Protein AF-A0A2A6RG92-F1 (afdb_monomer_lite)

Secondary structure (DSSP, 8-state):
-GGGGGGGHHHHHHHHHHHHHHHHHHHT-TT-HHHHHHHHHHHHHHHTS---HHHHHHHHHHS-HHHHHHHHHHTT-

Structure (mmCIF, N/CA/C/O backbone):
data_AF-A0A2A6RG92-F1
#
_entry.id   AF-A0A2A6RG92-F1
#
loop_
_atom_site.group_PDB
_atom_site.id
_atom_site.type_symbol
_atom_site.label_atom_id
_atom_site.label_alt_id
_atom_site.label_comp_id
_atom_site.label_asym_id
_atom_site.label_entity_id
_atom_site.label_seq_id
_atom_site.pdbx_PDB_ins_code
_atom_site.Cartn_x
_atom_site.Cartn_y
_atom_site.Cartn_z
_atom_site.occupancy
_atom_site.B_iso_or_equiv
_atom_site.auth_seq_id
_atom_site.auth_comp_id
_atom_site.auth_asym_id
_atom_site.auth_atom_id
_atom_site.pdbx_PDB_model_num
ATOM 1 N N . MET A 1 1 ? 2.021 -8.568 -18.017 1.00 61.91 1 MET A N 1
ATOM 2 C CA . MET A 1 1 ? 1.584 -7.339 -17.314 1.00 61.91 1 MET A CA 1
ATOM 3 C C . MET A 1 1 ? 2.688 -6.286 -17.241 1.00 61.91 1 MET A C 1
ATOM 5 O O . MET A 1 1 ? 2.376 -5.139 -17.479 1.00 61.91 1 MET A O 1
ATOM 9 N N . SER A 1 2 ? 3.960 -6.625 -16.995 1.00 73.38 2 SER A N 1
ATOM 10 C CA . SER A 1 2 ? 5.076 -5.652 -17.043 1.00 73.38 2 SER A CA 1
ATOM 11 C C . SER A 1 2 ? 5.353 -5.090 -18.445 1.00 73.38 2 SER A C 1
ATOM 13 O O . SER A 1 2 ? 5.660 -3.916 -18.595 1.00 73.38 2 SER A O 1
ATOM 15 N N . HIS A 1 3 ? 5.179 -5.903 -19.490 1.00 77.00 3 HIS A N 1
ATOM 16 C CA . HIS A 1 3 ? 5.517 -5.534 -20.871 1.00 77.00 3 HIS A CA 1
ATOM 17 C C . HIS A 1 3 ? 4.733 -4.325 -21.417 1.00 77.00 3 HIS A C 1
ATOM 19 O O . HIS A 1 3 ? 5.204 -3.660 -22.332 1.00 77.00 3 HIS A O 1
ATOM 25 N N . SER A 1 4 ? 3.561 -4.002 -20.853 1.00 88.75 4 SER A N 1
ATOM 26 C CA . SER A 1 4 ? 2.790 -2.809 -21.235 1.00 88.75 4 SER A CA 1
ATOM 27 C C . SER A 1 4 ? 3.410 -1.496 -20.747 1.00 88.75 4 SER A C 1
ATOM 29 O O . SER A 1 4 ? 2.988 -0.437 -21.197 1.00 88.75 4 SER A O 1
ATOM 31 N N . TYR A 1 5 ? 4.403 -1.549 -19.853 1.00 85.69 5 TYR A N 1
ATOM 32 C CA . TYR A 1 5 ? 5.122 -0.376 -19.345 1.00 85.69 5 TYR A CA 1
ATOM 33 C C . TYR A 1 5 ? 6.332 0.018 -20.213 1.00 85.69 5 TYR A C 1
ATOM 35 O O . TYR A 1 5 ? 7.059 0.944 -19.856 1.00 85.69 5 TYR A O 1
ATOM 43 N N . GLY A 1 6 ? 6.549 -0.650 -21.354 1.00 92.75 6 GLY A N 1
ATOM 44 C CA . GLY A 1 6 ? 7.586 -0.285 -22.323 1.00 92.75 6 GLY A CA 1
ATOM 45 C C . GLY A 1 6 ? 8.986 -0.296 -21.710 1.00 92.75 6 GLY A C 1
ATOM 46 O O . GLY A 1 6 ? 9.407 -1.300 -21.138 1.00 92.75 6 GLY A O 1
ATOM 47 N N . GLU A 1 7 ? 9.694 0.831 -21.797 1.00 93.50 7 GLU A N 1
ATOM 48 C CA . GLU A 1 7 ? 11.049 0.988 -21.244 1.00 93.50 7 GLU A CA 1
ATOM 49 C C . GLU A 1 7 ? 11.103 0.798 -19.717 1.00 93.50 7 GLU A C 1
ATOM 51 O O . GLU A 1 7 ? 12.121 0.364 -19.184 1.00 93.50 7 GLU A O 1
ATOM 56 N N . HIS A 1 8 ? 9.985 1.010 -19.016 1.00 91.50 8 HIS A N 1
ATOM 57 C CA . HIS A 1 8 ? 9.882 0.830 -17.564 1.00 91.50 8 HIS A CA 1
ATOM 58 C C . HIS A 1 8 ? 9.470 -0.588 -17.148 1.00 91.50 8 HIS A C 1
ATOM 60 O O . HIS A 1 8 ? 9.250 -0.837 -15.962 1.00 91.50 8 HIS A O 1
ATOM 66 N N . ALA A 1 9 ? 9.344 -1.536 -18.084 1.00 93.50 9 ALA A N 1
ATOM 67 C CA . ALA A 1 9 ? 8.870 -2.886 -17.779 1.00 93.50 9 ALA A CA 1
ATOM 68 C C . ALA A 1 9 ? 9.713 -3.581 -16.697 1.00 93.50 9 ALA A C 1
ATOM 70 O O . ALA A 1 9 ? 9.148 -4.159 -15.768 1.00 93.50 9 ALA A O 1
ATOM 71 N N . LEU A 1 10 ? 11.046 -3.478 -16.783 1.00 93.81 10 LEU A N 1
ATOM 72 C CA . LEU A 1 10 ? 11.966 -4.079 -15.812 1.00 93.81 10 LEU A CA 1
ATOM 73 C C . LEU A 1 10 ? 11.883 -3.393 -14.442 1.00 93.81 10 LEU A C 1
ATOM 75 O O . LEU A 1 10 ? 11.816 -4.063 -13.412 1.00 93.81 10 LEU A O 1
ATOM 79 N N . GLU A 1 11 ? 11.859 -2.060 -14.424 1.00 93.81 11 GLU A N 1
ATOM 80 C CA . GLU A 1 11 ? 11.738 -1.276 -13.190 1.00 93.81 11 GLU A CA 1
ATOM 81 C C . GLU A 1 11 ? 10.431 -1.600 -12.466 1.00 93.81 11 GLU A C 1
ATOM 83 O O . GLU A 1 11 ? 10.430 -1.854 -11.259 1.00 93.81 11 GLU A O 1
ATOM 88 N N . PHE A 1 12 ? 9.328 -1.669 -13.216 1.00 90.75 12 PHE A N 1
ATOM 89 C CA . PHE A 1 12 ? 8.032 -2.080 -12.700 1.00 90.75 12 PHE A CA 1
ATOM 90 C C . PHE A 1 12 ? 8.110 -3.475 -12.079 1.00 90.75 12 PHE A C 1
ATOM 92 O O . PHE A 1 12 ? 7.678 -3.660 -10.943 1.00 90.75 12 PHE A O 1
ATOM 99 N N . GLU A 1 13 ? 8.698 -4.447 -12.779 1.00 93.44 13 GLU A N 1
ATOM 100 C CA . GLU A 1 13 ? 8.825 -5.823 -12.291 1.00 93.44 13 GLU A CA 1
ATOM 101 C C . GLU A 1 13 ? 9.607 -5.906 -10.976 1.00 93.44 13 GLU A C 1
ATOM 103 O O . GLU A 1 13 ? 9.167 -6.571 -10.033 1.00 93.44 13 GLU A O 1
ATOM 108 N N . ILE A 1 14 ? 10.722 -5.177 -10.875 1.00 94.44 14 ILE A N 1
ATOM 109 C CA . ILE A 1 14 ? 11.540 -5.107 -9.659 1.00 94.44 14 ILE A CA 1
ATOM 110 C C . ILE A 1 14 ? 10.735 -4.492 -8.510 1.00 94.44 14 ILE A C 1
ATOM 112 O O . ILE A 1 14 ? 10.647 -5.078 -7.426 1.00 94.44 14 ILE A O 1
ATOM 116 N N . VAL A 1 15 ? 10.116 -3.329 -8.734 1.00 91.56 15 VAL A N 1
ATOM 117 C CA . VAL A 1 15 ? 9.362 -2.609 -7.697 1.00 91.56 15 VAL A CA 1
ATOM 118 C C . VAL A 1 15 ? 8.177 -3.438 -7.211 1.00 91.56 15 VAL A C 1
ATOM 120 O O . VAL A 1 15 ? 7.992 -3.595 -6.000 1.00 91.56 15 VAL A O 1
ATOM 123 N N . PHE A 1 16 ? 7.402 -4.018 -8.128 1.00 89.12 16 PHE A N 1
ATOM 124 C CA . PHE A 1 16 ? 6.240 -4.832 -7.777 1.00 89.12 16 PHE A CA 1
ATOM 125 C C . PHE A 1 16 ? 6.646 -6.107 -7.034 1.00 89.12 16 PHE A C 1
ATOM 127 O O . PHE A 1 16 ? 5.997 -6.475 -6.053 1.00 89.12 16 PHE A O 1
ATOM 134 N N . SER A 1 17 ? 7.759 -6.734 -7.425 1.00 93.62 17 SER A N 1
ATOM 135 C CA . SER A 1 17 ? 8.305 -7.905 -6.728 1.00 93.62 17 SER A CA 1
ATOM 136 C C . SER A 1 17 ? 8.728 -7.570 -5.296 1.00 93.62 17 SER A C 1
ATOM 138 O O . SER A 1 17 ? 8.396 -8.305 -4.364 1.00 93.62 17 SER A O 1
ATOM 140 N N . ILE A 1 18 ? 9.398 -6.431 -5.088 1.00 92.88 18 ILE A N 1
ATOM 141 C CA . ILE A 1 18 ? 9.788 -5.961 -3.749 1.00 92.88 18 ILE A CA 1
ATOM 142 C C . ILE A 1 18 ? 8.550 -5.660 -2.895 1.00 92.88 18 ILE A C 1
ATOM 144 O O . ILE A 1 18 ? 8.500 -6.053 -1.724 1.00 92.88 18 ILE A O 1
ATOM 148 N N . LEU A 1 19 ? 7.551 -4.967 -3.454 1.00 89.19 19 LEU A N 1
ATOM 149 C CA . LEU A 1 19 ? 6.296 -4.663 -2.759 1.00 89.19 19 LEU A CA 1
ATOM 150 C C . LEU A 1 19 ? 5.575 -5.946 -2.344 1.00 89.19 19 LEU A C 1
ATOM 152 O O . LEU A 1 19 ? 5.211 -6.092 -1.175 1.00 89.19 19 LEU A O 1
ATOM 156 N N . TYR A 1 20 ? 5.441 -6.891 -3.273 1.00 89.50 20 TYR A N 1
ATOM 157 C CA . TYR A 1 20 ? 4.815 -8.182 -3.025 1.00 89.50 20 TYR A CA 1
ATOM 158 C C . TYR A 1 20 ? 5.550 -8.967 -1.932 1.00 89.50 20 TYR A C 1
ATOM 160 O O . TYR A 1 20 ? 4.936 -9.360 -0.939 1.00 89.50 20 TYR A O 1
ATOM 168 N N . ALA A 1 21 ? 6.876 -9.104 -2.027 1.00 90.12 21 ALA A N 1
ATOM 169 C CA . ALA A 1 21 ? 7.675 -9.799 -1.018 1.00 90.12 21 ALA A CA 1
ATOM 170 C C . ALA A 1 21 ? 7.526 -9.171 0.383 1.00 90.12 21 ALA A C 1
ATOM 172 O O . ALA A 1 21 ? 7.394 -9.883 1.379 1.00 90.12 21 ALA A O 1
ATOM 173 N N . LYS A 1 22 ? 7.471 -7.833 0.478 1.00 86.50 22 LYS A N 1
ATOM 174 C CA . LYS A 1 22 ? 7.235 -7.117 1.747 1.00 86.50 22 LYS A CA 1
ATOM 175 C C . LYS A 1 22 ? 5.831 -7.323 2.318 1.00 86.50 22 LYS A C 1
ATOM 177 O O . LYS A 1 22 ? 5.665 -7.183 3.537 1.00 86.50 22 LYS A O 1
ATOM 182 N N . MET A 1 23 ? 4.831 -7.580 1.475 1.00 85.31 23 MET A N 1
ATOM 183 C CA . MET A 1 23 ? 3.480 -7.936 1.914 1.00 85.31 23 MET A CA 1
ATOM 184 C C . MET A 1 23 ? 3.441 -9.378 2.414 1.00 85.31 23 MET A C 1
ATOM 186 O O . MET A 1 23 ? 3.012 -9.589 3.545 1.00 85.31 23 MET A O 1
ATOM 190 N N . VAL A 1 24 ? 3.994 -10.329 1.654 1.00 86.94 24 VAL A N 1
ATOM 191 C CA . VAL A 1 24 ? 4.090 -11.746 2.052 1.00 86.94 24 VAL A CA 1
ATOM 192 C C . VAL A 1 24 ? 4.837 -11.892 3.380 1.00 86.94 24 VAL A C 1
ATOM 194 O O . VAL A 1 24 ? 4.338 -12.518 4.310 1.00 86.94 24 VAL A O 1
ATOM 197 N N . ALA A 1 25 ? 5.987 -11.229 3.536 1.00 85.75 25 ALA A N 1
ATOM 198 C CA . ALA A 1 25 ? 6.736 -11.247 4.794 1.00 85.75 25 ALA A CA 1
ATOM 199 C C . ALA A 1 25 ? 5.935 -10.668 5.977 1.00 85.75 25 ALA A C 1
ATOM 201 O O . ALA A 1 25 ? 6.113 -11.092 7.119 1.00 85.75 25 ALA A O 1
ATOM 202 N N . ALA A 1 26 ? 5.049 -9.699 5.720 1.00 79.94 26 ALA A N 1
ATOM 203 C CA . ALA A 1 26 ? 4.186 -9.129 6.749 1.00 79.94 26 ALA A CA 1
ATOM 204 C C . ALA A 1 26 ? 3.019 -10.056 7.124 1.00 79.94 26 ALA A C 1
ATOM 206 O O . ALA A 1 26 ? 2.572 -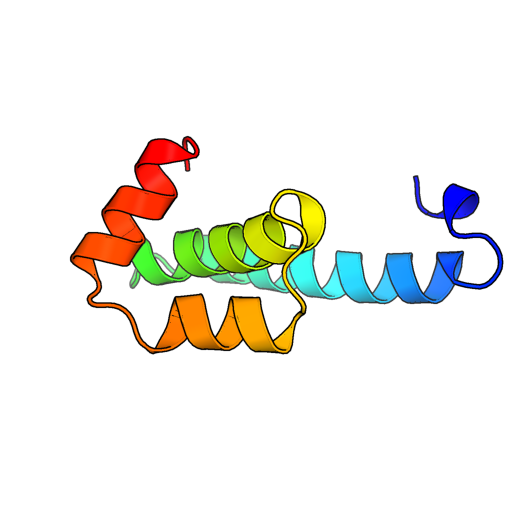10.002 8.267 1.00 79.94 26 ALA A O 1
ATOM 207 N N . GLU A 1 27 ? 2.540 -10.912 6.216 1.00 76.88 27 GLU A N 1
ATOM 208 C CA . GLU A 1 27 ? 1.490 -11.898 6.514 1.00 76.88 27 GLU A CA 1
ATOM 209 C C . GLU A 1 27 ? 1.932 -12.937 7.546 1.00 76.88 27 GLU A C 1
ATOM 211 O O . GLU A 1 27 ? 1.126 -13.360 8.377 1.00 76.88 27 GLU A O 1
ATOM 216 N N . THR A 1 28 ? 3.221 -13.271 7.574 1.00 77.31 28 THR A N 1
ATOM 217 C CA . THR A 1 28 ? 3.803 -14.208 8.544 1.00 77.31 28 THR A CA 1
ATOM 218 C C . THR A 1 28 ? 3.848 -13.636 9.969 1.00 77.31 28 THR A C 1
ATOM 220 O O . THR A 1 28 ? 3.871 -14.381 10.951 1.00 77.31 28 THR A O 1
ATOM 223 N N . ILE A 1 29 ? 3.824 -12.308 10.121 1.00 69.69 29 ILE A N 1
ATOM 224 C CA . ILE A 1 29 ? 3.927 -11.629 11.417 1.00 69.69 29 ILE A CA 1
ATOM 225 C C . ILE A 1 29 ? 2.516 -11.391 11.979 1.00 69.69 29 ILE A C 1
ATOM 227 O O . ILE A 1 29 ? 1.878 -10.372 11.725 1.00 69.69 29 ILE A O 1
ATOM 231 N N . ARG A 1 30 ? 2.030 -12.318 12.817 1.00 69.69 30 ARG A N 1
ATOM 232 C CA . ARG A 1 30 ? 0.689 -12.260 13.451 1.00 69.69 30 ARG A CA 1
ATOM 233 C C . ARG A 1 30 ? 0.469 -11.105 14.436 1.00 69.69 30 ARG A C 1
ATOM 235 O O . ARG A 1 30 ? -0.642 -10.923 14.919 1.00 69.69 30 ARG A O 1
ATOM 242 N N . ARG A 1 31 ? 1.514 -10.348 14.769 1.00 73.69 31 ARG A N 1
ATOM 243 C CA . ARG A 1 31 ? 1.481 -9.347 15.843 1.00 73.69 31 ARG A CA 1
ATOM 244 C C . ARG A 1 31 ? 0.744 -8.054 15.491 1.00 73.69 31 ARG A C 1
ATOM 246 O O . ARG A 1 31 ? 0.429 -7.312 16.410 1.00 73.69 31 ARG A O 1
ATOM 253 N N . ASP A 1 32 ? 0.503 -7.767 14.210 1.00 76.50 32 ASP A N 1
ATOM 254 C CA . ASP A 1 32 ? -0.049 -6.467 13.807 1.00 76.50 32 ASP A CA 1
ATOM 255 C C . ASP A 1 32 ? -0.909 -6.558 12.522 1.00 76.50 32 ASP A C 1
ATOM 257 O O . ASP A 1 32 ? -0.431 -6.291 11.413 1.00 76.50 32 ASP A O 1
ATOM 261 N N . PRO A 1 33 ? -2.179 -6.997 12.635 1.00 77.62 33 PRO A N 1
ATOM 262 C CA . PRO A 1 33 ? -3.063 -7.204 11.485 1.00 77.62 33 PRO A CA 1
ATOM 263 C C . PRO A 1 33 ? -3.400 -5.902 10.748 1.00 77.62 33 PRO A C 1
ATOM 265 O O . PRO A 1 33 ? -3.543 -5.913 9.525 1.00 77.62 33 PRO A O 1
ATOM 268 N N . LEU A 1 34 ? -3.460 -4.765 11.447 1.00 83.75 34 LEU A N 1
ATOM 269 C CA . LEU A 1 34 ? -3.723 -3.479 10.808 1.00 83.75 34 LEU A CA 1
ATOM 270 C C . LEU A 1 34 ? -2.544 -3.039 9.933 1.00 83.75 34 LEU A C 1
ATOM 272 O O . LEU A 1 34 ? -2.755 -2.682 8.775 1.00 83.75 34 LEU A O 1
ATOM 276 N N . LYS A 1 35 ? -1.297 -3.143 10.420 1.00 79.44 35 LYS A N 1
ATOM 277 C CA . LYS A 1 35 ? -0.118 -2.792 9.605 1.00 79.44 35 LYS A CA 1
ATOM 278 C C . LYS A 1 35 ? 0.002 -3.613 8.322 1.00 79.44 35 LYS A C 1
ATOM 280 O O . LYS A 1 35 ? 0.583 -3.126 7.352 1.00 79.44 35 LYS A O 1
ATOM 285 N N . ARG A 1 36 ? -0.539 -4.836 8.282 1.00 81.81 36 ARG A N 1
ATOM 286 C CA . ARG A 1 36 ? -0.615 -5.632 7.045 1.00 81.81 36 ARG A CA 1
ATOM 287 C C . ARG A 1 36 ? -1.541 -4.985 6.017 1.00 81.81 36 ARG A C 1
ATOM 289 O O . ARG A 1 36 ? -1.140 -4.799 4.870 1.00 81.81 36 ARG A O 1
ATOM 296 N N . ARG A 1 37 ? -2.750 -4.611 6.436 1.00 88.50 37 ARG A N 1
ATOM 297 C CA . ARG A 1 37 ? -3.772 -4.020 5.559 1.00 88.50 37 ARG A CA 1
ATOM 298 C C . ARG A 1 37 ? -3.401 -2.616 5.096 1.00 88.50 37 ARG A C 1
ATOM 300 O O . ARG A 1 37 ? -3.559 -2.307 3.923 1.00 88.50 37 ARG A O 1
ATOM 307 N N . VAL A 1 38 ? -2.763 -1.819 5.955 1.00 90.00 38 VAL A N 1
ATOM 308 C CA . VAL A 1 38 ? -2.286 -0.471 5.598 1.00 90.00 38 VAL A CA 1
ATOM 309 C C . VAL A 1 38 ? -1.261 -0.497 4.454 1.00 90.00 38 VAL A C 1
ATOM 311 O O . VAL A 1 38 ? -1.243 0.404 3.621 1.00 90.00 38 VAL A O 1
ATOM 314 N N . LYS A 1 39 ? -0.440 -1.552 4.328 1.00 87.75 39 LYS A N 1
ATOM 315 C CA . LYS A 1 39 ? 0.453 -1.699 3.161 1.00 87.75 39 LYS A 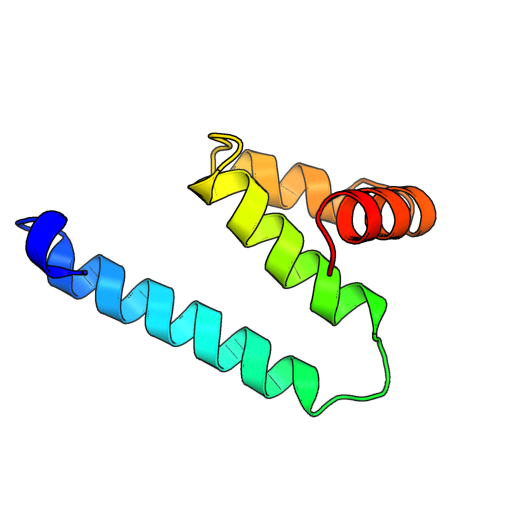CA 1
ATOM 316 C C . LYS A 1 39 ? -0.324 -1.909 1.860 1.00 87.75 39 LYS A C 1
ATOM 318 O O . LYS A 1 39 ? 0.055 -1.341 0.839 1.00 87.75 39 LYS A O 1
ATOM 323 N N . ARG A 1 40 ? -1.393 -2.714 1.894 1.00 89.94 40 ARG A N 1
ATOM 324 C CA . ARG A 1 40 ? -2.305 -2.876 0.750 1.00 89.94 40 ARG A CA 1
ATOM 325 C C . ARG A 1 40 ? -3.014 -1.566 0.429 1.00 89.94 40 ARG A C 1
ATOM 327 O O . ARG A 1 40 ? -3.054 -1.197 -0.738 1.00 89.94 40 ARG A O 1
ATOM 334 N N . LEU A 1 41 ? -3.470 -0.839 1.450 1.00 92.94 41 LEU A N 1
ATOM 335 C CA . LEU A 1 41 ? -4.082 0.481 1.293 1.00 92.94 41 LEU A CA 1
ATOM 336 C C . LEU A 1 41 ? -3.149 1.451 0.561 1.00 92.94 41 LEU A C 1
ATOM 338 O O . LEU A 1 41 ? -3.562 2.056 -0.419 1.00 92.94 41 LEU A O 1
ATOM 342 N N . GLY A 1 42 ? -1.878 1.539 0.960 1.00 92.56 42 GLY A N 1
ATOM 343 C CA . GLY A 1 42 ? -0.907 2.410 0.293 1.00 92.56 42 GLY A CA 1
ATOM 344 C C . GLY A 1 42 ? -0.727 2.096 -1.197 1.00 92.56 42 GLY A C 1
ATOM 345 O O . GLY A 1 42 ? -0.697 3.011 -2.014 1.00 92.56 42 GLY A O 1
ATOM 346 N N . VAL A 1 43 ? -0.657 0.812 -1.567 1.00 91.69 43 VAL A N 1
ATOM 347 C CA . VAL A 1 43 ? -0.573 0.406 -2.982 1.00 91.69 43 VAL A CA 1
ATOM 348 C C . VAL A 1 43 ? -1.881 0.689 -3.722 1.00 91.69 43 VAL A C 1
ATOM 350 O O . VAL A 1 43 ? -1.838 1.162 -4.854 1.00 91.69 43 VAL A O 1
ATOM 353 N N . HIS A 1 44 ? -3.031 0.460 -3.084 1.00 93.75 44 HIS A N 1
ATOM 354 C CA . HIS A 1 44 ? -4.334 0.765 -3.673 1.00 93.75 44 HIS A CA 1
ATOM 355 C C . HIS A 1 44 ? -4.472 2.254 -4.000 1.00 93.75 44 HIS A C 1
ATOM 357 O O . HIS A 1 44 ? -4.860 2.603 -5.112 1.00 93.75 44 HIS A O 1
ATOM 363 N N . LEU A 1 45 ? -4.085 3.125 -3.064 1.00 94.31 45 LEU A N 1
ATOM 364 C CA . LEU A 1 45 ? -4.147 4.574 -3.250 1.00 94.31 45 LEU A CA 1
ATOM 365 C C . LEU A 1 45 ? -3.344 5.024 -4.479 1.00 94.31 45 LEU A C 1
ATOM 367 O O . LEU A 1 45 ? -3.790 5.883 -5.234 1.00 94.31 45 LEU A O 1
ATOM 371 N N . VAL A 1 46 ? -2.171 4.426 -4.705 1.00 93.44 46 VAL A N 1
ATOM 372 C CA . VAL A 1 46 ? -1.324 4.757 -5.861 1.00 93.44 46 VAL A CA 1
ATOM 373 C C . VAL A 1 46 ? -1.904 4.208 -7.166 1.00 93.44 46 VAL A C 1
ATOM 375 O O . VAL A 1 46 ? -1.946 4.925 -8.160 1.00 93.44 46 VAL A O 1
ATOM 378 N N . LEU A 1 47 ? -2.343 2.946 -7.183 1.00 90.56 47 LEU A N 1
ATOM 379 C CA . LEU A 1 47 ? -2.740 2.272 -8.425 1.00 90.56 47 LEU A CA 1
ATOM 380 C C . LEU A 1 47 ? -4.174 2.577 -8.873 1.00 90.56 47 LEU A C 1
ATOM 382 O O . LEU A 1 47 ? -4.434 2.582 -10.072 1.00 90.56 47 LEU A O 1
ATOM 386 N N . PHE A 1 48 ? -5.094 2.800 -7.933 1.00 92.44 48 PHE A N 1
ATOM 387 C CA . PHE A 1 48 ? -6.525 2.955 -8.215 1.00 92.44 48 PHE A CA 1
ATOM 388 C C . PHE A 1 48 ? -7.046 4.353 -7.890 1.00 92.44 48 PHE A C 1
ATOM 390 O O . PHE A 1 48 ? -7.871 4.872 -8.635 1.00 92.44 48 PHE A O 1
ATOM 397 N N . ASP A 1 49 ? -6.539 4.985 -6.827 1.00 92.88 49 ASP A N 1
ATOM 398 C CA . ASP A 1 49 ? -7.010 6.312 -6.404 1.00 92.88 49 ASP A CA 1
ATOM 399 C C . ASP A 1 49 ? -6.159 7.462 -6.992 1.00 92.88 49 ASP A C 1
ATOM 401 O O . ASP A 1 49 ? -6.420 8.634 -6.726 1.00 92.88 49 ASP A O 1
ATOM 405 N N . ASN A 1 50 ? -5.166 7.139 -7.834 1.00 93.69 50 ASN A N 1
ATOM 406 C CA . ASN A 1 50 ? -4.283 8.078 -8.541 1.00 93.69 50 ASN A CA 1
ATOM 407 C C . ASN A 1 50 ? -3.455 8.993 -7.612 1.00 93.69 50 ASN A C 1
ATOM 409 O O . ASN A 1 50 ? -3.139 10.138 -7.948 1.00 93.69 50 ASN A O 1
ATOM 413 N N . TYR A 1 51 ? -3.105 8.505 -6.419 1.00 95.69 51 TYR A N 1
ATOM 414 C CA . TYR A 1 51 ? -2.245 9.238 -5.490 1.00 95.69 51 TYR A CA 1
ATOM 415 C C . TYR A 1 51 ? -0.790 9.145 -5.946 1.00 95.69 51 TYR A C 1
ATOM 417 O O . TYR A 1 51 ? -0.315 8.095 -6.380 1.00 95.69 51 TYR A O 1
ATOM 425 N N . SER A 1 52 ? -0.022 10.214 -5.730 1.00 95.19 52 SER A N 1
ATOM 426 C CA . SER A 1 52 ? 1.434 10.078 -5.751 1.00 95.19 52 SER A CA 1
ATOM 427 C C . SER A 1 52 ? 1.894 9.177 -4.598 1.00 95.19 52 SER A C 1
ATOM 429 O O . SER A 1 52 ? 1.240 9.093 -3.552 1.00 95.19 52 SER A O 1
ATOM 431 N N . GLY A 1 53 ? 3.058 8.535 -4.743 1.00 90.31 53 GLY A N 1
ATOM 432 C CA . GLY A 1 53 ? 3.623 7.711 -3.667 1.00 90.31 53 GLY A CA 1
ATOM 433 C C . GLY A 1 53 ? 3.788 8.482 -2.348 1.00 90.31 53 GLY A C 1
ATOM 434 O O . GLY A 1 53 ? 3.558 7.938 -1.268 1.00 90.31 53 GLY A O 1
ATOM 435 N N . GLU A 1 54 ? 4.105 9.777 -2.425 1.00 93.81 54 GLU A N 1
ATOM 436 C CA . GLU A 1 54 ? 4.212 10.643 -1.250 1.00 93.81 54 GLU A CA 1
ATOM 437 C C . GLU A 1 54 ? 2.844 10.930 -0.610 1.00 93.81 54 GLU A C 1
ATOM 439 O O . GLU A 1 54 ? 2.713 10.874 0.616 1.00 93.81 54 GLU A O 1
ATOM 444 N N . MET A 1 55 ? 1.811 11.196 -1.418 1.00 94.38 55 MET A N 1
ATOM 445 C CA . MET A 1 55 ? 0.447 11.399 -0.921 1.00 94.38 55 MET A CA 1
ATOM 446 C C . MET A 1 55 ? -0.095 10.140 -0.245 1.00 94.38 55 MET A C 1
ATOM 448 O O . MET A 1 55 ? -0.627 10.227 0.862 1.00 94.38 55 MET A O 1
ATOM 452 N N . ALA A 1 56 ? 0.089 8.971 -0.864 1.00 93.56 56 ALA A N 1
ATOM 453 C CA . ALA A 1 56 ? -0.343 7.694 -0.298 1.00 93.56 56 ALA A CA 1
ATOM 454 C C . ALA A 1 56 ? 0.363 7.397 1.036 1.00 93.56 56 ALA A C 1
ATOM 456 O O . ALA A 1 56 ? -0.279 6.996 2.009 1.00 93.56 56 ALA A O 1
ATOM 457 N N . SER A 1 57 ? 1.670 7.668 1.117 1.00 90.81 57 SER A N 1
ATOM 458 C CA . SER A 1 57 ? 2.445 7.529 2.356 1.00 90.81 57 SER A CA 1
ATOM 459 C C . SER A 1 57 ? 1.928 8.452 3.467 1.00 90.81 57 SER A C 1
ATOM 461 O O . SER A 1 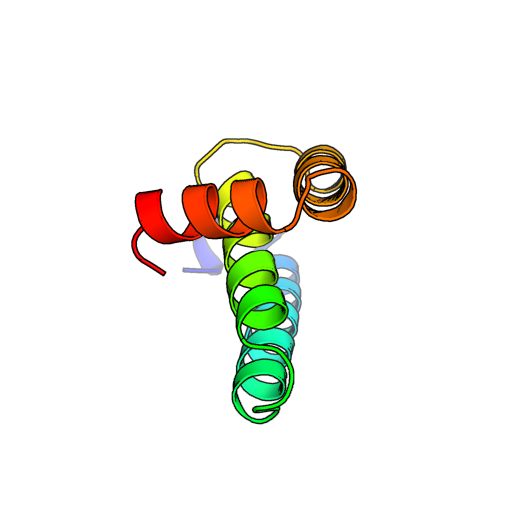57 ? 1.682 7.999 4.589 1.00 90.81 57 SER A O 1
ATOM 463 N N . LYS A 1 58 ? 1.683 9.734 3.152 1.00 92.44 58 LYS A N 1
ATOM 464 C CA . LYS A 1 58 ? 1.127 10.708 4.108 1.00 92.44 58 LYS A CA 1
ATOM 465 C C . LYS A 1 58 ? -0.261 10.296 4.602 1.00 92.44 58 LYS A C 1
ATOM 467 O O . LYS A 1 58 ? -0.511 10.407 5.801 1.00 92.44 58 LYS A O 1
ATOM 472 N N . ALA A 1 59 ? -1.121 9.796 3.714 1.00 90.25 59 ALA A N 1
ATOM 473 C CA . ALA A 1 59 ? -2.447 9.295 4.073 1.00 90.25 59 ALA A CA 1
ATOM 474 C C . ALA A 1 59 ? -2.360 8.109 5.049 1.00 90.25 59 ALA A C 1
ATOM 476 O O . ALA A 1 59 ? -3.053 8.088 6.060 1.00 90.25 59 ALA A O 1
ATOM 477 N N . CYS A 1 60 ? -1.435 7.173 4.815 1.00 88.38 60 CYS A N 1
ATOM 478 C CA . CYS A 1 60 ? -1.273 5.993 5.667 1.00 88.38 60 CYS A CA 1
ATOM 479 C C . CYS A 1 60 ? -0.604 6.278 7.027 1.00 88.38 60 CYS A C 1
ATOM 481 O O . CYS A 1 60 ? -0.801 5.513 7.967 1.00 88.38 60 CYS A O 1
ATOM 483 N N . GLN A 1 61 ? 0.220 7.327 7.148 1.00 85.50 61 GLN A N 1
ATOM 484 C CA . GLN A 1 61 ? 0.944 7.643 8.392 1.00 85.50 61 GLN A CA 1
ATOM 485 C C . GLN A 1 61 ? 0.180 8.555 9.352 1.00 85.50 61 GLN A C 1
ATOM 487 O O . GLN A 1 61 ? 0.381 8.459 10.561 1.00 85.50 61 GLN A O 1
ATOM 492 N N . LYS A 1 62 ? -0.618 9.491 8.829 1.00 79.06 62 LYS A N 1
ATOM 493 C CA . LYS A 1 62 ? -1.191 10.578 9.638 1.00 79.06 62 LYS A CA 1
ATOM 494 C C . LYS A 1 62 ? -2.574 10.276 10.206 1.00 79.06 62 LYS A C 1
ATOM 496 O O . LYS A 1 62 ? -3.056 11.066 11.014 1.00 79.06 62 LYS A O 1
ATOM 501 N N . GLN A 1 63 ? -3.20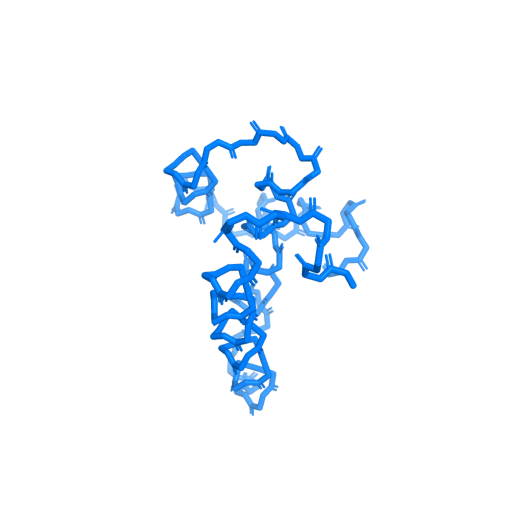7 9.181 9.795 1.00 82.50 63 GLN A N 1
ATOM 502 C CA . GLN A 1 63 ? -4.560 8.856 10.232 1.00 82.50 63 GLN A CA 1
ATOM 503 C C . GLN A 1 63 ? -4.591 8.027 11.525 1.00 82.50 63 GLN A C 1
ATOM 505 O O . GLN A 1 63 ? -3.734 7.158 11.726 1.00 82.50 63 GLN A O 1
ATOM 510 N N . PRO A 1 64 ? -5.595 8.255 12.394 1.00 90.12 64 PRO A N 1
ATOM 511 C CA . PRO A 1 64 ? -5.948 7.335 13.465 1.00 90.12 64 PRO A CA 1
ATOM 512 C C . PRO A 1 64 ? -6.153 5.914 12.936 1.00 90.12 64 PRO A C 1
ATOM 514 O O . PRO A 1 64 ? -6.660 5.696 11.835 1.00 90.12 64 PRO A O 1
ATOM 517 N N . TRP A 1 65 ? -5.794 4.923 13.747 1.00 88.62 65 TRP A N 1
ATOM 518 C CA . TRP A 1 65 ? -5.846 3.518 13.347 1.00 88.62 65 TRP A CA 1
ATOM 519 C C . TRP A 1 65 ? -7.266 3.049 12.980 1.00 88.62 65 TRP A C 1
ATOM 521 O O . TRP A 1 65 ? -7.407 2.161 12.143 1.00 88.62 65 TRP A O 1
ATOM 531 N N . GLN A 1 66 ? -8.301 3.662 13.563 1.00 92.69 66 GLN A N 1
ATOM 532 C CA . GLN A 1 66 ? -9.709 3.380 13.272 1.00 92.69 66 GLN A CA 1
ATOM 533 C C . GLN A 1 66 ? -10.112 3.832 11.865 1.00 92.69 66 GLN A C 1
ATOM 535 O O . GLN A 1 66 ? -10.839 3.122 11.179 1.00 92.69 66 GLN A O 1
ATOM 540 N N . GLU A 1 67 ? -9.623 4.994 11.425 1.00 91.94 67 GLU A N 1
ATOM 541 C CA . GLU A 1 67 ? -9.882 5.501 10.072 1.00 91.94 67 G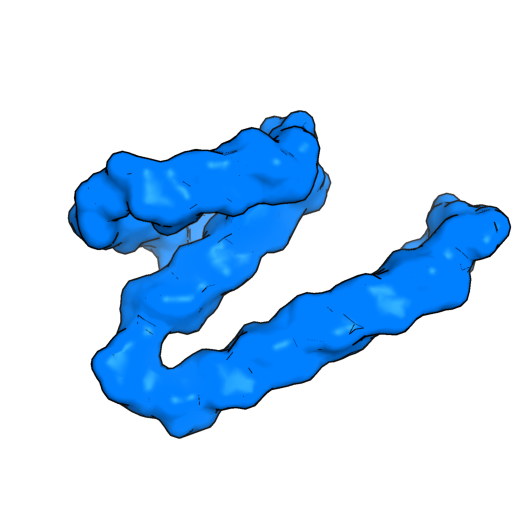LU A CA 1
ATOM 542 C C . GLU A 1 67 ? -9.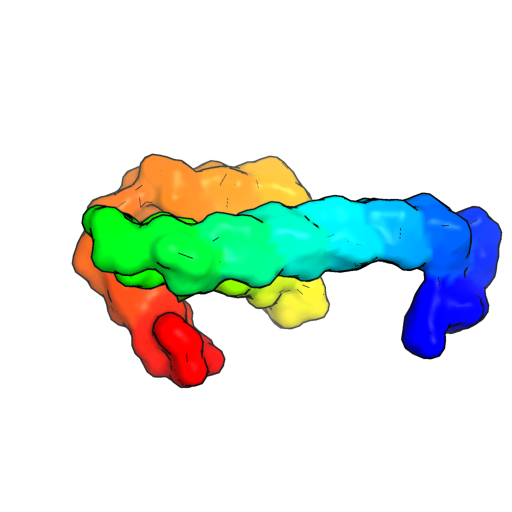188 4.620 9.034 1.00 91.94 67 GLU A C 1
ATOM 544 O O . GLU A 1 67 ? -9.775 4.268 8.015 1.00 91.94 67 GLU A O 1
ATOM 549 N N . LEU A 1 68 ? -7.959 4.191 9.334 1.00 91.56 68 LEU A N 1
ATOM 550 C CA . LEU A 1 68 ? -7.220 3.258 8.489 1.00 91.56 68 LEU A CA 1
ATOM 551 C C . LEU A 1 68 ? -7.914 1.895 8.399 1.00 91.56 68 LEU A C 1
ATOM 553 O O . LEU A 1 68 ? -7.984 1.320 7.316 1.00 91.56 68 LEU A O 1
ATOM 557 N N . ASP A 1 69 ? -8.427 1.378 9.517 1.00 92.44 69 ASP A N 1
ATOM 558 C CA . ASP A 1 69 ? -9.215 0.144 9.551 1.00 92.44 69 ASP A CA 1
ATOM 559 C C . ASP A 1 69 ? -10.483 0.269 8.696 1.00 92.44 69 ASP A C 1
ATOM 561 O O . ASP A 1 69 ? -10.714 -0.567 7.824 1.00 92.44 69 ASP A O 1
ATOM 565 N N . ALA A 1 70 ? -11.250 1.350 8.870 1.00 93.62 70 ALA A N 1
ATOM 566 C CA . ALA A 1 70 ? -12.442 1.626 8.073 1.00 93.62 70 ALA A CA 1
ATOM 567 C C . ALA A 1 70 ? -12.124 1.707 6.571 1.00 93.62 70 ALA A C 1
ATOM 569 O O . ALA A 1 70 ? -12.754 1.015 5.775 1.00 93.62 70 ALA A O 1
ATOM 570 N N . ALA A 1 71 ? -11.086 2.458 6.193 1.00 92.88 71 ALA A N 1
ATOM 571 C CA . ALA A 1 71 ? -10.667 2.607 4.800 1.00 92.88 71 ALA A CA 1
ATOM 572 C C . ALA A 1 71 ? -10.220 1.281 4.158 1.00 92.88 71 ALA A C 1
ATOM 574 O O . ALA A 1 71 ? -10.420 1.082 2.956 1.00 92.88 71 ALA A O 1
ATOM 575 N N . CYS A 1 72 ? -9.609 0.382 4.939 1.00 92.31 72 CYS A N 1
ATOM 576 C CA . CYS A 1 72 ? -9.271 -0.971 4.493 1.00 92.31 72 CYS A CA 1
ATOM 577 C C . CYS A 1 72 ? -10.538 -1.829 4.316 1.00 92.31 72 CYS A C 1
ATOM 579 O O . CYS A 1 72 ? -10.721 -2.437 3.260 1.00 92.31 72 CYS A O 1
ATOM 581 N N . ASN A 1 73 ? -11.454 -1.801 5.292 1.00 93.19 73 ASN A N 1
ATOM 582 C CA . ASN A 1 73 ? -12.705 -2.565 5.251 1.00 93.19 73 ASN A CA 1
ATOM 583 C C . ASN A 1 73 ? -13.606 -2.147 4.077 1.00 93.19 73 ASN A C 1
ATOM 585 O O . ASN A 1 73 ? -14.157 -3.012 3.400 1.00 93.19 73 ASN A O 1
ATOM 589 N N . GLU A 1 74 ? -13.706 -0.846 3.781 1.00 93.69 74 GLU A N 1
ATOM 590 C CA . GLU A 1 74 ? -14.434 -0.318 2.613 1.00 93.69 74 GLU A CA 1
ATOM 591 C C . GLU A 1 74 ? -13.917 -0.882 1.284 1.00 93.69 74 GLU A C 1
ATOM 593 O O . GLU A 1 74 ? -14.681 -1.056 0.337 1.00 93.69 74 GLU A O 1
ATOM 598 N N . ARG A 1 75 ? -12.618 -1.190 1.214 1.00 90.44 75 ARG A N 1
ATOM 599 C CA . ARG A 1 75 ? -11.950 -1.747 0.028 1.00 90.44 75 ARG A CA 1
ATOM 600 C C . ARG A 1 75 ? -11.871 -3.277 0.050 1.00 90.44 75 ARG A C 1
ATOM 602 O O . ARG A 1 75 ? -11.336 -3.875 -0.882 1.00 90.44 75 ARG A O 1
ATOM 609 N N . GLY A 1 76 ? -12.411 -3.914 1.090 1.00 88.38 76 GLY A N 1
ATOM 610 C CA . GLY A 1 76 ? -12.544 -5.365 1.188 1.00 88.38 76 GLY A CA 1
ATOM 611 C C . GLY A 1 76 ? -11.279 -6.114 1.610 1.00 88.38 76 GLY A C 1
ATOM 612 O O . GLY A 1 76 ? -11.137 -7.284 1.246 1.00 88.38 76 GLY A O 1
ATOM 613 N N . PHE A 1 77 ? -10.355 -5.485 2.348 1.00 82.44 77 PHE A N 1
ATOM 614 C CA . PHE A 1 77 ? -9.168 -6.172 2.878 1.00 82.44 77 PHE A CA 1
ATOM 615 C C . PHE A 1 77 ? -8.812 -5.814 4.316 1.00 82.44 77 PHE A C 1
ATOM 617 O O . PHE A 1 77 ? -9.126 -4.700 4.782 1.00 82.44 77 PHE A O 1
#

Organism: NCBI:txid2024553

Sequence (77 aa):
MSHSYGEHALEFEIVFSILYAKMVAAETIRRDPLKRRVKRLGVHLVLFDNYSGEMASKACQKQPWQELDAACNERGF

Radius of gyration: 13.59 Å; chains: 1; bounding box: 26×26×38 Å

InterPro domains:
  IPR054273 Protein of unknown function DUF7004 [PF22539] (2-77)

Foldseek 3Di:
DLVVVPVCSVVCVVVVVVLVVVLVVVVVVPPCPLVSLLSVQLVCCVPPVVDDNVRSVCVSPVDDSVVSVVSSVVVPD

pLDDT: mean 88.07, std 7.0, range [61.91, 95.69]